Protein AF-A0A1G2SZE9-F1 (afdb_monomer)

Foldseek 3Di:
DDPVVVVVVVVVVVVVVVVCCVPVVDPPPPPDPDPPPPVCVVVVVVVVVVVVVVDDDDPVCCVDPVNVPDDDPDDDDDDDPDADPDNPDDPDD

Structure (mmCIF, N/CA/C/O backbone):
data_AF-A0A1G2SZE9-F1
#
_entry.id   AF-A0A1G2SZE9-F1
#
loop_
_atom_site.group_PDB
_atom_site.id
_atom_site.type_symbol
_atom_site.label_atom_id
_atom_site.label_alt_id
_atom_site.label_comp_id
_atom_site.label_asym_id
_atom_site.label_entity_id
_atom_si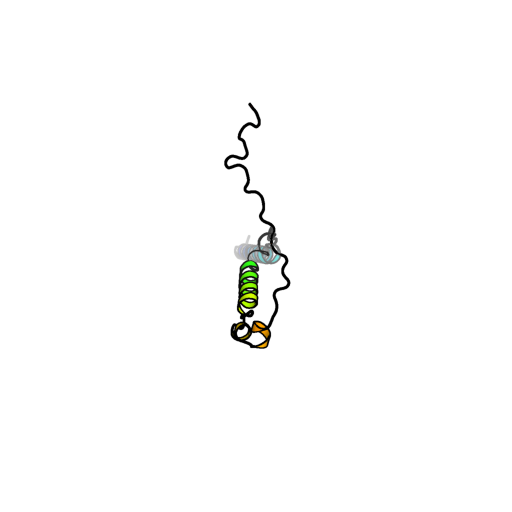te.label_seq_id
_atom_site.pdbx_PDB_ins_code
_atom_site.Cartn_x
_atom_site.Cartn_y
_atom_site.Cartn_z
_atom_site.occupancy
_atom_site.B_iso_or_equiv
_atom_site.auth_seq_id
_atom_site.auth_comp_id
_atom_site.auth_asym_id
_atom_site.auth_atom_id
_atom_site.pdbx_PDB_model_num
ATOM 1 N N . MET A 1 1 ? 38.745 23.591 -74.992 1.00 62.41 1 MET A N 1
ATOM 2 C CA . MET A 1 1 ? 38.889 22.629 -73.877 1.00 62.41 1 MET A CA 1
ATOM 3 C C . MET A 1 1 ? 38.526 21.251 -74.400 1.00 62.41 1 MET A C 1
ATOM 5 O O . MET A 1 1 ? 37.478 21.121 -75.018 1.00 62.41 1 MET A O 1
ATOM 9 N N . ASN A 1 2 ? 39.402 20.257 -74.253 1.00 77.38 2 ASN A N 1
ATOM 10 C CA . ASN A 1 2 ? 39.145 18.923 -74.797 1.00 77.38 2 ASN A CA 1
ATOM 11 C C . ASN A 1 2 ? 38.026 18.252 -73.988 1.00 77.38 2 ASN A C 1
ATOM 13 O O . ASN A 1 2 ? 38.058 18.289 -72.762 1.00 77.38 2 ASN A O 1
ATOM 17 N N . ILE A 1 3 ? 37.061 17.607 -74.651 1.00 83.25 3 ILE A N 1
ATOM 18 C CA . ILE A 1 3 ? 35.903 16.968 -73.990 1.00 83.25 3 ILE A CA 1
ATOM 19 C C . ILE A 1 3 ? 36.331 15.996 -72.873 1.00 83.25 3 ILE A C 1
ATOM 21 O O . ILE A 1 3 ? 35.711 15.930 -71.817 1.00 83.25 3 ILE A O 1
ATOM 25 N N . LYS A 1 4 ? 37.472 15.321 -73.061 1.00 85.06 4 LYS A N 1
ATOM 26 C CA . LYS A 1 4 ? 38.074 14.413 -72.077 1.00 85.06 4 LYS A CA 1
ATOM 27 C C . LYS A 1 4 ? 38.565 15.141 -70.819 1.00 85.06 4 LYS A C 1
ATOM 29 O O . LYS A 1 4 ? 38.412 14.611 -69.725 1.00 85.06 4 LYS A O 1
ATOM 34 N N . SER A 1 5 ? 39.109 16.357 -70.953 1.00 83.19 5 SER A N 1
ATOM 35 C CA . SER A 1 5 ? 39.518 17.152 -69.787 1.00 83.19 5 SER A CA 1
ATOM 36 C C . SER A 1 5 ? 38.312 17.749 -69.061 1.00 83.19 5 SER A C 1
ATOM 38 O O . SER A 1 5 ? 38.343 17.851 -67.842 1.00 83.19 5 SER A O 1
ATOM 40 N N . ALA A 1 6 ? 37.230 18.083 -69.776 1.00 85.62 6 ALA A N 1
ATOM 41 C CA . ALA A 1 6 ? 35.985 18.542 -69.156 1.00 85.62 6 ALA A CA 1
ATOM 42 C C . ALA A 1 6 ? 35.323 17.440 -68.307 1.00 85.62 6 ALA A C 1
ATOM 44 O O . ALA A 1 6 ? 34.916 17.698 -67.177 1.00 85.62 6 ALA A O 1
ATOM 45 N N . ILE A 1 7 ? 35.287 16.199 -68.809 1.00 90.12 7 ILE A N 1
ATOM 46 C CA . ILE A 1 7 ? 34.750 15.043 -68.070 1.00 90.12 7 ILE A CA 1
ATOM 47 C C . ILE A 1 7 ? 35.588 14.748 -66.817 1.00 90.12 7 ILE A C 1
ATOM 49 O O . ILE A 1 7 ? 35.025 14.538 -65.746 1.00 90.12 7 ILE A O 1
ATOM 53 N N . ALA A 1 8 ? 36.921 14.789 -66.920 1.00 89.75 8 ALA A N 1
ATOM 54 C CA . ALA A 1 8 ? 37.801 14.546 -65.775 1.00 89.75 8 ALA A CA 1
ATOM 55 C C . ALA A 1 8 ? 37.577 15.556 -64.632 1.00 89.75 8 ALA A C 1
ATOM 57 O O . ALA A 1 8 ? 37.532 15.165 -63.468 1.00 89.75 8 ALA A O 1
ATOM 58 N N . ILE A 1 9 ? 37.370 16.837 -64.957 1.00 91.88 9 ILE A N 1
ATOM 59 C CA . ILE A 1 9 ? 37.114 17.892 -63.962 1.00 91.88 9 ILE A CA 1
ATOM 60 C C . ILE A 1 9 ? 35.770 17.674 -63.252 1.00 91.88 9 ILE A C 1
ATOM 62 O O . ILE A 1 9 ? 35.693 17.814 -62.033 1.00 91.88 9 ILE A O 1
ATOM 66 N N . ILE A 1 10 ? 34.723 17.286 -63.988 1.00 92.62 10 ILE A N 1
ATOM 67 C CA . ILE A 1 10 ? 33.393 17.018 -63.416 1.00 92.62 10 ILE A CA 1
ATOM 68 C C . ILE A 1 10 ? 33.442 15.845 -62.433 1.00 92.62 10 ILE A C 1
ATOM 70 O O . ILE A 1 10 ? 32.883 15.934 -61.342 1.00 92.62 10 ILE A O 1
ATOM 74 N N . VAL A 1 11 ? 34.146 14.767 -62.784 1.00 93.56 11 VAL A N 1
ATOM 75 C CA . VAL A 1 11 ? 34.285 13.592 -61.909 1.00 93.56 11 VAL A CA 1
ATOM 76 C C . VAL A 1 11 ? 35.008 13.953 -60.610 1.00 93.56 11 VAL A C 1
ATOM 78 O O . VAL A 1 11 ? 34.570 13.555 -59.533 1.00 93.56 11 VAL A O 1
ATOM 81 N N . ILE A 1 12 ? 36.069 14.760 -60.690 1.00 93.94 12 ILE A N 1
ATOM 82 C CA . ILE A 1 12 ? 36.805 15.235 -59.509 1.00 93.94 12 ILE A CA 1
ATOM 83 C C . ILE A 1 12 ? 35.913 16.109 -58.618 1.00 93.94 12 ILE A C 1
ATOM 85 O O . ILE A 1 12 ? 35.949 15.974 -57.397 1.00 93.94 12 ILE A O 1
ATOM 89 N N . LEU A 1 13 ? 35.077 16.965 -59.209 1.00 92.88 13 LEU A N 1
ATOM 90 C CA . LEU A 1 13 ? 34.167 17.839 -58.466 1.00 92.88 13 LEU A CA 1
ATOM 91 C C . LEU A 1 13 ? 33.072 17.044 -57.737 1.00 92.88 13 LEU A C 1
ATOM 93 O O . LEU A 1 13 ? 32.777 17.334 -56.579 1.00 92.88 13 LEU A O 1
ATOM 97 N N . ILE A 1 14 ? 32.516 16.008 -58.376 1.00 92.00 14 ILE A N 1
ATOM 98 C CA . ILE A 1 14 ? 31.523 15.114 -57.757 1.00 92.00 14 ILE A CA 1
ATOM 99 C C . ILE A 1 14 ? 32.145 14.336 -56.593 1.00 92.00 14 ILE A C 1
ATOM 101 O O . ILE A 1 14 ? 31.556 14.274 -55.516 1.00 92.00 14 ILE A 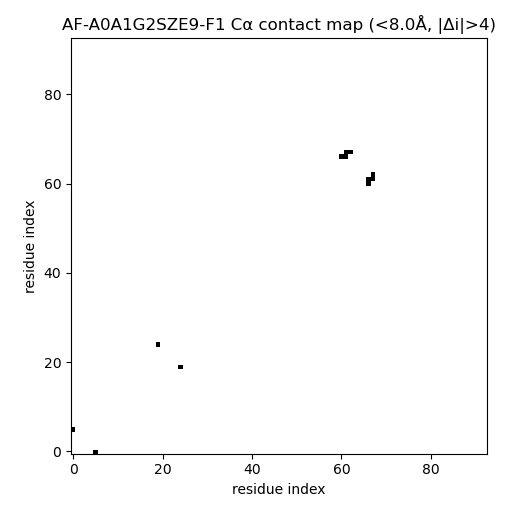O 1
ATOM 105 N N . LEU A 1 15 ? 33.349 13.786 -56.778 1.00 92.38 15 LEU A N 1
ATOM 106 C CA . LEU A 1 15 ? 34.063 13.074 -55.714 1.00 92.38 15 LEU A CA 1
ATOM 107 C C . LEU A 1 15 ? 34.439 14.004 -54.553 1.00 92.38 15 LEU A C 1
ATOM 109 O O . LEU A 1 15 ? 34.320 13.609 -53.395 1.00 92.38 15 LEU A O 1
ATOM 113 N N . GLY A 1 16 ? 34.826 15.248 -54.849 1.00 89.00 16 GLY A N 1
ATOM 114 C CA . GLY A 1 16 ? 35.092 16.273 -53.842 1.00 89.00 16 GLY A CA 1
ATOM 115 C C . GLY A 1 16 ? 33.847 16.640 -53.030 1.00 89.00 16 GLY A C 1
ATOM 116 O O . GLY A 1 16 ? 33.909 16.668 -51.804 1.00 89.00 16 GLY A O 1
ATOM 117 N N . LEU A 1 17 ? 32.702 16.8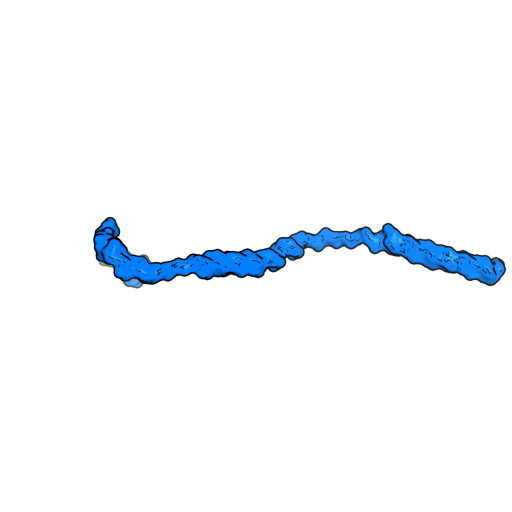53 -53.689 1.00 84.56 17 LEU A N 1
ATOM 118 C CA . LEU A 1 17 ? 31.424 17.133 -53.020 1.00 84.56 17 LEU A CA 1
ATOM 119 C C . LEU A 1 17 ? 30.937 15.958 -52.169 1.00 84.56 17 LEU A C 1
ATOM 121 O O . LEU A 1 17 ? 30.434 16.174 -51.066 1.00 84.56 17 LEU A O 1
ATOM 125 N N . PHE A 1 18 ? 31.088 14.730 -52.668 1.00 85.69 18 PHE A N 1
ATOM 126 C CA . PHE A 1 18 ? 30.707 13.525 -51.937 1.00 85.69 18 PHE A CA 1
ATOM 127 C C . PHE A 1 18 ? 31.584 13.339 -50.693 1.00 85.69 18 PHE A C 1
ATOM 129 O O . PHE A 1 18 ? 31.059 13.206 -49.591 1.00 85.69 18 PHE A O 1
ATOM 136 N N . GLY A 1 19 ? 32.909 13.443 -50.847 1.00 85.38 19 GLY A N 1
ATOM 137 C CA . GLY A 1 19 ? 33.851 13.381 -49.728 1.00 85.38 19 GLY A CA 1
ATOM 138 C C . GLY A 1 19 ? 33.598 14.473 -48.685 1.00 85.38 19 GLY A C 1
ATOM 139 O O . GLY A 1 19 ? 33.548 14.183 -47.491 1.00 85.38 19 GLY A O 1
ATOM 140 N N . TYR A 1 20 ? 33.348 15.711 -49.124 1.00 83.00 20 TYR A N 1
ATOM 141 C CA . TYR A 1 20 ? 33.048 16.824 -48.223 1.00 83.00 20 TYR A CA 1
ATOM 142 C C . TYR A 1 20 ? 31.758 16.594 -47.423 1.00 83.00 20 TYR A C 1
ATOM 144 O O . TYR A 1 20 ? 31.781 16.724 -46.204 1.00 83.00 20 TYR A O 1
ATOM 152 N N . ASN A 1 21 ? 30.661 16.168 -48.061 1.00 77.19 21 ASN A N 1
ATOM 153 C CA . ASN A 1 21 ? 29.413 15.874 -47.344 1.00 77.19 21 ASN A CA 1
ATOM 154 C C . ASN A 1 21 ? 29.571 14.722 -46.340 1.00 77.19 21 ASN A C 1
ATOM 156 O O . ASN A 1 21 ? 29.003 14.789 -45.255 1.00 77.19 21 ASN A O 1
ATOM 160 N N . THR A 1 22 ? 30.369 13.695 -46.657 1.00 76.94 22 THR A N 1
ATOM 161 C CA . THR A 1 22 ? 30.597 12.577 -45.724 1.00 76.94 22 THR A CA 1
ATOM 162 C C . THR A 1 22 ? 31.446 12.947 -44.507 1.00 76.94 22 THR A C 1
ATOM 164 O O . THR A 1 22 ? 31.240 12.368 -43.446 1.00 76.94 22 THR A O 1
ATOM 167 N N . PHE A 1 23 ? 32.381 13.895 -44.633 1.00 72.44 23 PHE A N 1
ATOM 168 C CA . PHE A 1 23 ? 33.308 14.252 -43.549 1.00 72.44 23 PHE A CA 1
ATOM 169 C C . PHE A 1 23 ? 32.934 15.536 -42.792 1.00 72.44 23 PHE A C 1
ATOM 171 O O . PHE A 1 23 ? 33.327 15.676 -41.640 1.00 72.44 23 PHE A O 1
ATOM 178 N N . PHE A 1 24 ? 32.194 16.467 -43.403 1.00 70.88 24 PHE A N 1
ATOM 179 C CA . PHE A 1 24 ? 31.824 17.764 -42.808 1.00 70.88 24 PHE A CA 1
ATOM 180 C C . PHE A 1 24 ? 30.311 17.929 -42.567 1.00 70.88 24 PHE A C 1
ATOM 182 O O . PHE A 1 24 ? 29.885 18.959 -42.054 1.00 70.88 24 PHE A O 1
ATOM 189 N N . GLY A 1 25 ? 29.485 16.941 -42.926 1.00 61.09 25 GLY A N 1
ATOM 190 C CA . GLY A 1 25 ? 28.020 17.015 -42.863 1.00 61.09 25 GLY A CA 1
ATOM 191 C C . GLY A 1 25 ? 27.369 16.484 -41.583 1.00 61.09 25 GLY A C 1
ATOM 192 O O . GLY A 1 25 ? 26.259 15.965 -41.669 1.00 61.09 25 GLY A O 1
ATOM 193 N N . GLN A 1 26 ? 28.023 16.556 -40.421 1.00 60.59 26 GLN A N 1
ATOM 194 C CA . GLN A 1 26 ? 27.429 16.123 -39.148 1.00 60.59 26 GLN A CA 1
ATOM 195 C C . GLN A 1 26 ? 27.791 17.064 -37.996 1.00 60.59 26 GLN A C 1
ATOM 197 O O . GLN A 1 26 ? 28.632 16.759 -37.158 1.00 60.59 26 GLN A O 1
ATOM 202 N N . GLU A 1 27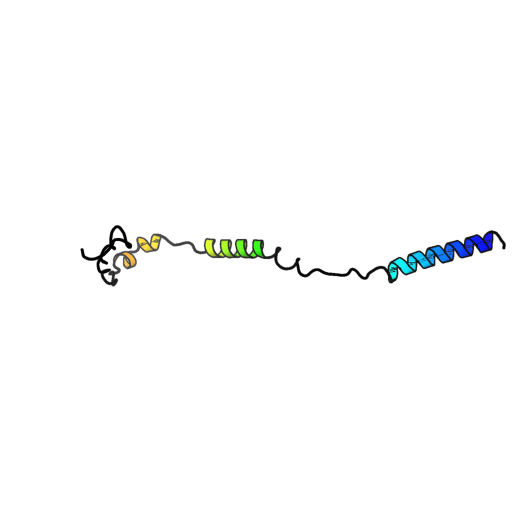 ? 27.089 18.189 -37.922 1.00 55.50 27 GLU A N 1
ATOM 203 C CA . GLU A 1 27 ? 26.733 18.761 -36.624 1.00 55.50 27 GLU A CA 1
ATOM 204 C C . GLU A 1 27 ? 25.218 18.619 -36.467 1.00 55.50 27 GLU A C 1
ATOM 206 O O . GLU A 1 27 ? 24.441 19.523 -36.776 1.00 55.50 27 GLU A O 1
ATOM 211 N N . GLU A 1 28 ? 24.778 17.438 -36.022 1.00 56.88 28 GLU A N 1
ATOM 212 C CA . GLU A 1 28 ? 23.453 17.328 -35.423 1.00 56.88 28 GLU A CA 1
ATOM 213 C C . GLU A 1 28 ? 23.467 18.131 -34.120 1.00 56.88 28 GLU A C 1
ATOM 215 O O . GLU A 1 28 ? 24.068 17.739 -33.117 1.00 56.88 28 GLU A O 1
ATOM 220 N N . VAL A 1 29 ? 22.801 19.282 -34.141 1.00 50.69 29 VAL A N 1
ATOM 221 C CA . VAL A 1 29 ? 22.448 20.038 -32.942 1.00 50.69 29 VAL A CA 1
ATOM 222 C C . VAL A 1 29 ? 21.599 19.126 -32.054 1.00 50.69 29 VAL A C 1
ATOM 224 O O . VAL A 1 29 ? 20.390 18.992 -32.233 1.00 50.69 29 VAL A O 1
ATOM 227 N N . THR A 1 30 ? 22.242 18.472 -31.089 1.00 46.22 30 THR A N 1
ATOM 228 C CA . THR A 1 30 ? 21.566 17.637 -30.095 1.00 46.22 30 THR A CA 1
ATOM 229 C C . THR A 1 30 ? 20.962 18.547 -29.026 1.00 46.22 30 THR A C 1
ATOM 231 O O . THR A 1 30 ? 21.494 18.697 -27.929 1.00 46.22 30 THR A O 1
ATOM 234 N N . LEU A 1 31 ? 19.834 19.185 -29.339 1.00 54.19 31 LEU A N 1
ATOM 235 C CA . LEU A 1 31 ? 18.926 19.714 -28.318 1.00 54.19 31 LEU A CA 1
ATOM 236 C C . LEU A 1 31 ? 18.064 18.553 -27.810 1.00 54.19 31 LEU A C 1
ATOM 238 O O . LEU A 1 31 ? 16.938 18.358 -28.252 1.00 54.19 31 LEU A O 1
ATOM 242 N N . GLY A 1 32 ? 18.628 17.737 -26.921 1.00 46.62 32 GLY A N 1
ATOM 243 C CA . GLY A 1 32 ? 17.997 16.506 -26.447 1.00 46.62 32 GLY A CA 1
ATOM 244 C C . GLY A 1 32 ? 18.031 16.362 -24.933 1.00 46.62 32 GLY A C 1
ATOM 245 O O . GLY A 1 32 ? 18.586 15.388 -24.438 1.00 46.62 32 GLY A O 1
ATOM 246 N N . LEU A 1 33 ? 17.446 17.311 -24.195 1.00 50.53 33 LEU A N 1
ATOM 247 C CA . LEU A 1 33 ? 17.258 17.182 -22.741 1.00 50.53 33 LEU A CA 1
ATOM 248 C C . LEU A 1 33 ? 16.011 16.350 -22.358 1.00 50.53 33 LEU A C 1
ATOM 250 O O . LEU A 1 33 ? 15.815 16.063 -21.183 1.00 50.53 33 LEU A O 1
ATOM 254 N N . ASP A 1 34 ? 15.213 15.877 -23.322 1.00 50.38 34 ASP A N 1
ATOM 255 C CA . ASP A 1 34 ? 13.896 15.278 -23.034 1.00 50.38 34 ASP A CA 1
ATOM 256 C C . ASP A 1 34 ? 13.813 13.740 -23.140 1.00 50.38 34 ASP A C 1
ATOM 258 O O . ASP A 1 34 ? 12.745 13.171 -22.934 1.00 50.38 34 ASP A O 1
ATOM 262 N N . ASN A 1 35 ? 14.910 13.019 -23.412 1.00 51.19 35 ASN A N 1
ATOM 263 C CA . ASN A 1 35 ? 14.855 11.557 -23.636 1.00 51.19 35 ASN A CA 1
ATOM 264 C C . ASN A 1 35 ? 15.342 10.672 -22.470 1.00 51.19 35 ASN A C 1
ATOM 266 O O . ASN A 1 35 ? 15.381 9.452 -22.613 1.00 51.19 35 ASN A O 1
ATOM 270 N N . LEU A 1 36 ? 15.690 11.233 -21.306 1.00 54.69 36 LEU A N 1
ATOM 271 C CA . LEU A 1 36 ? 16.265 10.449 -20.194 1.00 54.69 36 LEU A CA 1
ATOM 272 C C . LEU A 1 36 ? 15.276 10.067 -19.076 1.00 54.69 36 LEU A C 1
ATOM 274 O O . LEU A 1 36 ? 15.629 9.269 -18.208 1.00 54.69 36 LEU A O 1
ATOM 278 N N . SER A 1 37 ? 14.031 10.552 -19.111 1.00 54.81 37 SER A N 1
ATOM 279 C CA . SER A 1 37 ? 13.113 10.410 -17.962 1.00 54.81 37 SER A CA 1
ATOM 280 C C . SER A 1 37 ? 11.888 9.524 -18.213 1.00 54.81 37 SER A C 1
ATOM 282 O O . SER A 1 37 ? 11.294 9.030 -17.261 1.00 54.81 37 SER A O 1
ATOM 284 N N . THR A 1 38 ? 11.505 9.255 -19.465 1.00 56.53 38 THR A N 1
ATOM 285 C CA . THR A 1 38 ? 10.274 8.488 -19.760 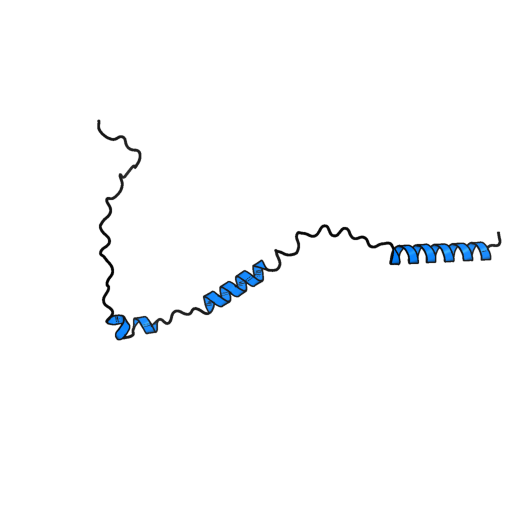1.00 5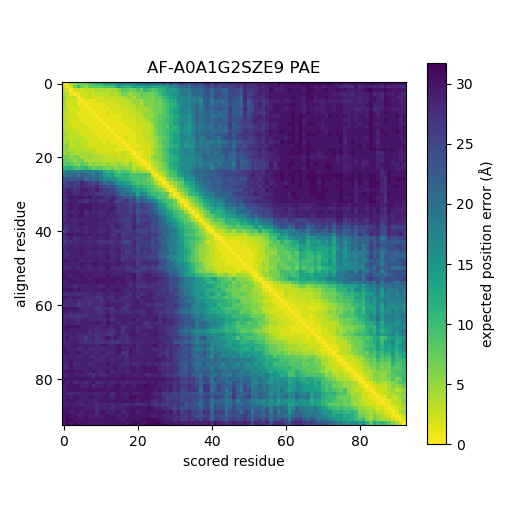6.53 38 THR A CA 1
ATOM 286 C C . THR A 1 38 ? 10.500 6.974 -19.799 1.00 56.53 38 THR A C 1
ATOM 288 O O . THR A 1 38 ? 9.579 6.210 -19.519 1.00 56.53 38 THR A O 1
ATOM 291 N N . SER A 1 39 ? 11.726 6.513 -20.078 1.00 58.28 39 SER A N 1
ATOM 292 C CA . SER A 1 39 ? 12.034 5.074 -20.146 1.00 58.28 39 SER A CA 1
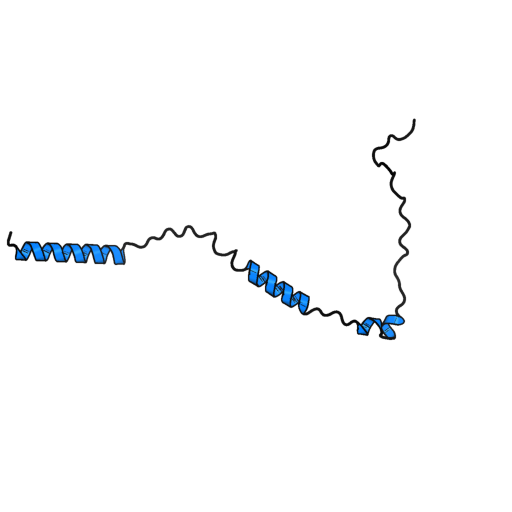ATOM 293 C C . SER A 1 39 ? 12.121 4.392 -18.770 1.00 58.28 39 SER A C 1
ATOM 295 O O . SER A 1 39 ? 12.016 3.169 -18.705 1.00 58.28 39 SER A O 1
ATOM 297 N N . ASN A 1 40 ? 12.299 5.152 -17.681 1.00 61.62 40 ASN A N 1
ATOM 298 C CA . ASN A 1 40 ? 12.516 4.610 -16.329 1.00 61.62 40 ASN A CA 1
ATOM 299 C C . ASN A 1 40 ? 11.243 4.542 -15.463 1.00 61.62 40 ASN A C 1
ATOM 301 O O . ASN A 1 40 ? 11.195 3.788 -14.498 1.00 61.62 40 ASN A O 1
ATOM 305 N N . ILE A 1 41 ? 10.168 5.252 -15.825 1.00 68.00 41 ILE A N 1
ATOM 306 C CA . ILE A 1 41 ? 8.923 5.244 -15.032 1.00 68.00 41 ILE A CA 1
ATOM 307 C C . ILE A 1 41 ? 8.278 3.848 -15.042 1.00 68.00 41 ILE A C 1
ATOM 309 O O . ILE A 1 41 ? 7.814 3.352 -14.017 1.00 68.00 41 ILE A O 1
ATOM 313 N N . GLY A 1 42 ? 8.270 3.175 -16.198 1.00 74.69 42 GLY A N 1
ATOM 314 C CA . GLY A 1 42 ? 7.692 1.834 -16.315 1.00 74.69 42 GLY A CA 1
ATOM 315 C C . GLY A 1 42 ? 8.453 0.783 -15.503 1.00 74.69 42 GLY A C 1
ATOM 316 O O . GLY A 1 42 ? 7.840 -0.094 -14.895 1.00 74.69 42 GLY A O 1
ATOM 317 N N . THR A 1 43 ? 9.781 0.884 -15.449 1.00 81.38 43 THR A N 1
ATOM 318 C CA . THR A 1 43 ? 10.631 -0.060 -14.713 1.00 81.38 43 THR A CA 1
ATOM 319 C C . THR A 1 43 ? 10.549 0.161 -13.203 1.00 81.38 43 THR A C 1
ATOM 321 O O . THR A 1 43 ? 10.499 -0.820 -12.462 1.00 81.38 43 THR A O 1
ATOM 324 N N . GLU A 1 44 ? 10.444 1.410 -12.740 1.00 83.31 44 GLU A N 1
ATOM 325 C CA . GLU A 1 44 ? 10.228 1.758 -11.328 1.00 83.31 44 GLU A CA 1
ATOM 326 C C . GLU A 1 44 ? 8.865 1.286 -10.801 1.00 83.31 44 GLU A C 1
ATOM 328 O O . GLU A 1 44 ? 8.772 0.735 -9.705 1.00 83.31 44 GLU A O 1
ATOM 333 N N . VAL A 1 45 ? 7.796 1.426 -11.590 1.00 85.31 45 VAL A N 1
ATOM 334 C CA . VAL A 1 45 ? 6.462 0.944 -11.192 1.00 85.31 45 VAL A CA 1
ATOM 335 C C . VAL A 1 45 ? 6.423 -0.584 -11.121 1.00 85.31 45 VAL A C 1
ATOM 337 O O . VAL A 1 45 ? 5.854 -1.152 -10.186 1.00 85.31 45 VAL A O 1
ATOM 340 N N . VAL A 1 46 ? 7.045 -1.271 -12.083 1.00 86.69 46 VAL A N 1
ATOM 341 C CA . VAL A 1 46 ? 7.120 -2.739 -12.090 1.00 86.69 46 VAL A CA 1
ATOM 342 C C . VAL A 1 46 ? 7.985 -3.255 -10.938 1.00 86.69 46 VAL A C 1
ATOM 344 O O . VAL A 1 46 ? 7.604 -4.228 -10.285 1.00 86.69 46 VAL A O 1
ATOM 347 N N . SER A 1 47 ? 9.111 -2.601 -10.637 1.00 86.31 47 SER A N 1
ATOM 348 C CA . SER A 1 47 ? 9.966 -2.986 -9.512 1.00 86.31 47 SER A CA 1
ATOM 349 C C . SER A 1 47 ? 9.277 -2.746 -8.165 1.00 86.31 47 SER A C 1
ATOM 351 O O . SER A 1 47 ? 9.283 -3.642 -7.322 1.00 86.31 47 SER A O 1
ATOM 353 N N . LEU A 1 48 ? 8.588 -1.614 -7.985 1.00 86.19 48 LEU A N 1
ATOM 354 C CA . LEU A 1 48 ? 7.789 -1.337 -6.790 1.00 86.19 48 LEU A CA 1
ATOM 355 C C . LEU A 1 48 ? 6.662 -2.360 -6.618 1.00 86.19 48 LEU A C 1
ATOM 357 O O . LEU A 1 48 ? 6.471 -2.887 -5.524 1.00 86.19 48 LEU A O 1
ATOM 361 N N . ARG A 1 49 ? 5.945 -2.695 -7.697 1.00 85.50 49 ARG A N 1
ATOM 362 C CA . ARG A 1 49 ? 4.907 -3.732 -7.673 1.00 85.50 49 ARG A CA 1
ATOM 363 C C . ARG A 1 49 ? 5.477 -5.080 -7.245 1.00 85.50 49 ARG A C 1
ATOM 365 O O . ARG A 1 49 ? 4.860 -5.745 -6.422 1.00 85.50 49 ARG A O 1
ATOM 372 N N . ASN A 1 50 ? 6.623 -5.486 -7.785 1.00 86.69 50 ASN A N 1
ATOM 373 C CA . ASN A 1 50 ? 7.257 -6.750 -7.412 1.00 86.69 50 ASN A CA 1
ATOM 374 C C . ASN A 1 50 ? 7.687 -6.748 -5.937 1.00 86.69 50 ASN A C 1
ATOM 376 O O . ASN A 1 50 ? 7.465 -7.739 -5.246 1.00 86.69 50 ASN A O 1
ATOM 380 N N . SER A 1 51 ? 8.209 -5.626 -5.435 1.00 83.56 51 SER A N 1
ATOM 381 C CA . SER A 1 51 ? 8.549 -5.456 -4.018 1.00 83.56 51 SER A CA 1
ATOM 382 C C . SER A 1 51 ? 7.321 -5.525 -3.106 1.00 83.56 51 SER A C 1
ATOM 384 O O . SER A 1 51 ? 7.368 -6.191 -2.080 1.00 83.56 51 SER A O 1
ATOM 386 N N . LEU A 1 52 ? 6.204 -4.895 -3.484 1.00 80.88 52 LEU A N 1
ATOM 387 C CA . LEU A 1 52 ? 4.953 -4.958 -2.718 1.00 80.88 52 LEU A CA 1
ATOM 388 C C . LEU A 1 52 ? 4.287 -6.338 -2.803 1.00 80.88 52 LEU A C 1
ATOM 390 O O . LEU A 1 52 ? 3.758 -6.820 -1.808 1.00 80.88 52 LEU A O 1
ATOM 394 N N . GLN A 1 53 ? 4.337 -6.999 -3.964 1.00 78.44 53 GLN A N 1
A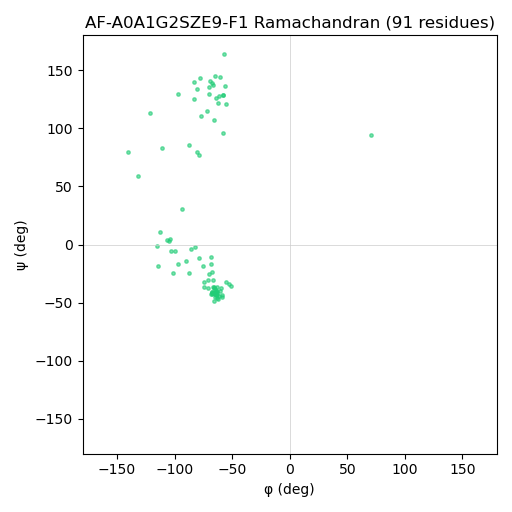TOM 395 C CA . GLN A 1 53 ? 3.819 -8.359 -4.148 1.00 78.44 53 GLN A CA 1
ATOM 396 C C . GLN A 1 53 ? 4.623 -9.392 -3.342 1.00 78.44 53 GLN A C 1
ATOM 398 O O . GLN A 1 53 ? 4.059 -10.396 -2.914 1.00 78.44 53 GLN A O 1
ATOM 403 N N . ALA A 1 54 ? 5.919 -9.153 -3.120 1.00 73.38 54 ALA A N 1
ATOM 404 C CA . ALA A 1 54 ? 6.759 -10.011 -2.289 1.00 73.38 54 ALA A CA 1
ATOM 405 C C . ALA A 1 54 ? 6.392 -9.955 -0.795 1.00 73.38 54 ALA A C 1
ATOM 407 O O . ALA A 1 54 ? 6.770 -10.852 -0.044 1.00 73.38 54 ALA A O 1
ATOM 408 N N . VAL A 1 55 ? 5.642 -8.938 -0.355 1.00 74.75 55 VAL A N 1
ATOM 409 C CA . VAL A 1 55 ? 5.152 -8.846 1.023 1.00 74.75 55 VAL A CA 1
ATOM 410 C C . VAL A 1 55 ? 3.827 -9.594 1.124 1.00 74.75 55 VAL A C 1
ATOM 412 O O . VAL A 1 55 ? 2.742 -9.028 0.993 1.00 74.75 55 VAL A O 1
ATOM 415 N N . THR A 1 56 ? 3.905 -10.902 1.347 1.00 79.25 56 THR A N 1
ATOM 416 C CA . THR A 1 56 ? 2.736 -11.698 1.724 1.00 79.25 56 THR A CA 1
ATOM 417 C C . THR A 1 56 ? 2.510 -11.577 3.226 1.00 79.25 56 THR A C 1
ATOM 419 O O . THR A 1 56 ? 3.414 -11.862 4.010 1.00 79.25 56 THR A O 1
ATOM 422 N N . LEU A 1 57 ? 1.306 -11.178 3.636 1.00 80.94 57 LEU A N 1
ATOM 423 C CA . LEU A 1 57 ? 0.892 -11.285 5.031 1.00 80.94 57 LEU A CA 1
ATOM 424 C C . LEU A 1 57 ? 0.524 -12.742 5.313 1.00 80.94 57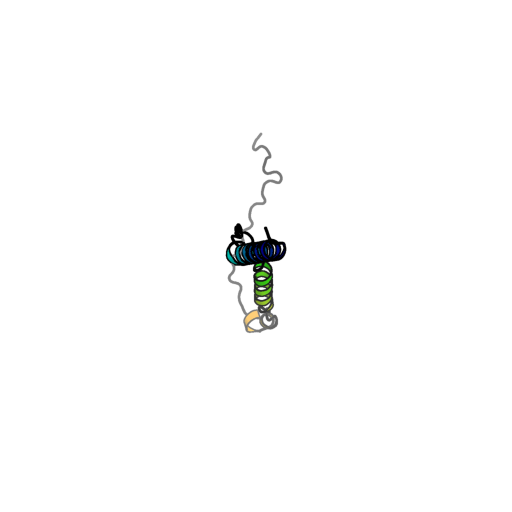 LEU A C 1
ATOM 426 O O . LEU A 1 57 ? -0.493 -13.225 4.806 1.00 80.94 57 LEU A O 1
ATOM 430 N N . ASP A 1 58 ? 1.346 -13.417 6.108 1.00 86.62 58 ASP A N 1
ATOM 431 C CA . ASP A 1 58 ? 0.996 -14.715 6.671 1.00 86.62 58 ASP A CA 1
ATOM 432 C C . ASP A 1 58 ? -0.231 -14.541 7.576 1.00 86.62 58 ASP A C 1
ATOM 434 O O . ASP A 1 58 ? -0.229 -13.713 8.487 1.00 86.62 58 ASP A O 1
ATOM 438 N N . ARG A 1 59 ? -1.313 -15.260 7.269 1.00 87.69 59 ARG A N 1
ATOM 439 C CA . ARG A 1 59 ? -2.559 -15.184 8.040 1.00 87.69 59 ARG A CA 1
ATOM 440 C C . ARG A 1 59 ? -2.613 -16.192 9.173 1.00 87.69 59 ARG A C 1
ATOM 442 O O . ARG A 1 59 ? -3.448 -16.036 10.063 1.00 87.69 59 ARG A O 1
ATOM 449 N N . ASP A 1 60 ? -1.719 -17.168 9.166 1.00 92.25 60 ASP A N 1
ATOM 450 C CA . ASP A 1 60 ? -1.676 -18.203 10.185 1.00 92.25 60 ASP A CA 1
ATOM 451 C C . ASP A 1 60 ? -1.195 -17.615 11.517 1.00 92.25 60 ASP A C 1
ATOM 453 O O . ASP A 1 60 ? -1.640 -18.059 12.574 1.00 92.25 60 ASP A O 1
ATOM 457 N N . ILE A 1 61 ? -0.432 -16.510 11.478 1.00 90.38 61 ILE A N 1
ATOM 458 C CA . ILE A 1 61 ? -0.038 -15.743 12.671 1.00 90.38 61 ILE A CA 1
ATOM 459 C C . ILE A 1 61 ? -1.244 -15.301 13.508 1.00 90.38 61 ILE A C 1
ATOM 461 O O . ILE A 1 61 ? -1.137 -15.224 14.722 1.00 90.38 61 ILE A O 1
ATOM 465 N N . PHE A 1 62 ? -2.399 -15.027 12.885 1.00 92.25 62 PHE A N 1
ATOM 466 C CA . PHE A 1 62 ? -3.602 -14.582 13.599 1.00 92.25 62 PHE A CA 1
ATOM 467 C C . PHE A 1 62 ? -4.349 -15.731 14.287 1.00 92.25 62 PHE A C 1
ATOM 469 O O . PHE A 1 62 ? -5.262 -15.483 15.071 1.00 92.25 62 PHE A O 1
ATOM 476 N N . SER A 1 63 ? -3.988 -16.976 13.970 1.00 93.50 63 SER A N 1
ATOM 477 C CA . SER A 1 63 ? -4.541 -18.187 14.587 1.00 93.50 63 SER A CA 1
ATOM 478 C C . SER A 1 63 ? -3.581 -18.811 15.604 1.00 93.50 63 SER A C 1
ATOM 480 O O . SER A 1 63 ? -3.947 -19.784 16.263 1.00 93.50 63 SER A O 1
ATOM 482 N N . ASP A 1 64 ? -2.362 -18.279 15.727 1.00 93.81 64 ASP A N 1
ATOM 483 C CA . ASP A 1 64 ? -1.369 -18.750 16.684 1.00 93.81 64 ASP A CA 1
ATOM 484 C C . ASP A 1 64 ? -1.804 -18.445 18.124 1.00 93.81 64 ASP A C 1
ATOM 486 O O . ASP A 1 64 ? -2.311 -17.361 18.426 1.00 93.81 64 ASP A O 1
ATOM 490 N N . ALA A 1 65 ? -1.587 -19.398 19.033 1.00 93.12 65 ALA A N 1
ATOM 491 C CA . ALA A 1 65 ? -1.972 -19.248 20.434 1.00 93.12 65 ALA A CA 1
ATOM 492 C C . ALA A 1 65 ? -1.283 -18.040 21.092 1.00 93.12 65 ALA A C 1
ATOM 494 O O . ALA A 1 65 ? -1.924 -17.307 21.839 1.00 93.12 65 ALA A O 1
ATOM 495 N N . GLY A 1 66 ? -0.016 -17.777 20.755 1.00 92.06 66 GLY A N 1
ATOM 496 C CA . GLY A 1 66 ? 0.720 -16.632 21.279 1.00 92.06 66 GLY A CA 1
ATOM 497 C C . GLY A 1 66 ? 0.149 -15.298 20.805 1.00 92.06 66 GLY A C 1
ATOM 498 O O . GLY A 1 66 ? 0.106 -14.350 21.584 1.00 92.06 66 GLY A O 1
ATOM 499 N N . PHE A 1 67 ? -0.337 -15.220 19.560 1.00 91.50 67 PHE A N 1
ATOM 500 C CA . PHE A 1 67 ? -1.020 -14.025 19.054 1.00 91.50 67 PHE A CA 1
ATOM 501 C C . PHE A 1 67 ? -2.371 -13.805 19.747 1.00 91.50 67 PHE A C 1
ATOM 503 O O . PHE A 1 67 ? -2.692 -12.679 20.122 1.00 91.50 67 PHE A O 1
ATOM 510 N N . LEU A 1 68 ? -3.150 -14.872 19.944 1.00 92.38 68 LEU A N 1
ATOM 511 C CA . LEU A 1 68 ? -4.465 -14.804 20.594 1.00 92.38 68 LEU A CA 1
ATOM 512 C C . LEU A 1 68 ? -4.390 -14.446 22.086 1.00 92.38 68 LEU A C 1
ATOM 514 O O . LEU A 1 68 ? -5.355 -13.921 22.637 1.00 92.38 68 LEU A O 1
ATOM 518 N N . GLU A 1 69 ? -3.257 -14.713 22.733 1.00 94.81 69 GLU A N 1
ATOM 519 C CA . GLU A 1 69 ? -2.999 -14.366 24.134 1.00 94.81 69 GLU A CA 1
ATOM 520 C C . GLU A 1 69 ? -2.464 -12.934 24.328 1.00 94.81 69 GLU A C 1
ATOM 522 O O . GLU A 1 69 ? -2.295 -12.491 25.469 1.00 94.81 69 GLU A O 1
ATOM 527 N N . LEU A 1 70 ? -2.208 -12.179 23.250 1.00 92.62 70 LEU A N 1
ATOM 528 C CA . LEU A 1 70 ? -1.755 -10.793 23.361 1.00 92.62 70 LEU A CA 1
ATOM 529 C C . LEU A 1 70 ? -2.829 -9.916 24.013 1.00 92.62 70 LEU A C 1
ATOM 531 O O . LEU A 1 70 ? -3.964 -9.816 23.548 1.00 92.62 70 LEU A O 1
ATOM 535 N N . SER A 1 71 ? -2.435 -9.221 25.079 1.00 91.69 71 SER A N 1
ATOM 536 C CA . SER A 1 71 ? -3.264 -8.187 25.692 1.00 91.69 71 SER A CA 1
ATOM 537 C C . SER A 1 71 ? -3.149 -6.892 24.898 1.00 91.69 71 SER A C 1
ATOM 539 O O . SER A 1 71 ? -2.045 -6.433 24.599 1.00 91.69 71 SER A O 1
ATOM 541 N N . ASP A 1 72 ? -4.286 -6.261 24.618 1.00 88.25 72 ASP A N 1
ATOM 542 C CA . ASP A 1 72 ? -4.309 -4.898 24.099 1.00 88.25 72 ASP A CA 1
ATOM 543 C C . ASP A 1 72 ? -3.871 -3.915 25.200 1.00 88.25 72 ASP A C 1
ATOM 545 O O . ASP A 1 72 ? -4.373 -3.958 26.325 1.00 88.25 72 ASP A O 1
ATOM 549 N N . PHE A 1 73 ? -2.914 -3.045 24.873 1.00 90.94 73 PHE A N 1
ATOM 550 C CA . PHE A 1 73 ? -2.415 -1.967 25.738 1.00 90.94 73 PHE A CA 1
ATOM 551 C C . PHE A 1 73 ? -2.767 -0.579 25.192 1.00 90.94 73 PHE A C 1
ATOM 553 O O . PHE A 1 73 ? -2.242 0.434 25.664 1.00 90.94 73 PHE A O 1
ATOM 560 N N . SER A 1 74 ? -3.629 -0.519 24.179 1.00 90.94 74 SER A N 1
ATOM 561 C CA . SER A 1 74 ? -4.118 0.732 23.621 1.00 90.94 74 SER A CA 1
ATOM 562 C C . SER A 1 74 ? -4.848 1.542 24.686 1.00 90.94 74 SER A C 1
ATOM 564 O O . SER A 1 74 ? -5.534 1.019 25.567 1.00 90.94 74 SER A O 1
ATOM 566 N N . THR A 1 75 ? -4.706 2.858 24.612 1.00 90.44 75 THR A N 1
ATOM 567 C CA . THR A 1 75 ? -5.497 3.759 25.440 1.00 90.44 75 THR A CA 1
ATOM 568 C C . THR A 1 75 ? -6.898 3.882 24.854 1.00 90.44 75 THR A C 1
ATOM 570 O O . THR A 1 75 ? -7.077 3.918 23.636 1.00 90.44 75 THR A O 1
ATOM 573 N N . ASN A 1 76 ? -7.911 3.976 25.719 1.00 89.56 76 ASN A N 1
ATOM 574 C CA . ASN A 1 76 ? -9.255 4.308 25.257 1.00 89.56 76 ASN A CA 1
ATOM 575 C C . ASN A 1 76 ? -9.223 5.648 24.521 1.00 89.56 76 ASN A C 1
ATOM 577 O O . ASN A 1 76 ? -8.718 6.643 25.047 1.00 89.56 76 ASN A O 1
ATOM 581 N N . ILE A 1 77 ? -9.784 5.668 23.313 1.00 88.56 77 ILE A N 1
ATOM 582 C CA . ILE A 1 77 ? -9.963 6.900 22.552 1.00 88.56 77 ILE A CA 1
ATOM 583 C C . ILE A 1 77 ? -11.086 7.681 23.243 1.00 88.56 77 ILE A C 1
ATOM 585 O O . ILE A 1 77 ? -12.219 7.194 23.275 1.00 88.56 77 ILE A O 1
ATOM 589 N N . PRO A 1 78 ? -10.811 8.865 23.818 1.00 90.25 78 PRO A N 1
ATOM 590 C CA . PRO A 1 78 ? -11.857 9.654 24.443 1.00 90.25 78 PRO A CA 1
ATOM 591 C C . PRO A 1 78 ? -12.837 10.132 23.373 1.00 90.25 78 PRO A C 1
ATOM 593 O O . PRO A 1 78 ? -12.421 10.593 22.304 1.00 90.25 78 PRO A O 1
ATOM 596 N N . GLU A 1 79 ? -14.131 10.061 23.681 1.00 90.38 79 GLU A N 1
ATOM 597 C CA . GLU A 1 79 ? -15.164 10.626 22.820 1.00 90.38 79 GLU A CA 1
ATOM 598 C C . GLU A 1 79 ? -14.872 12.108 22.577 1.00 90.38 79 GLU A C 1
ATOM 600 O O . GLU A 1 79 ? -14.757 12.911 23.507 1.00 90.38 79 GLU A O 1
ATOM 605 N N . GLN A 1 80 ? -14.711 12.466 21.305 1.00 87.75 80 GLN A N 1
ATOM 606 C CA . GLN A 1 80 ? -14.577 13.857 20.907 1.00 87.75 80 GLN A CA 1
ATOM 607 C C . GLN A 1 80 ? -15.975 14.464 20.780 1.00 87.75 80 GLN A C 1
ATOM 609 O O . GLN A 1 80 ? -16.879 13.804 20.256 1.00 87.75 80 GLN A O 1
ATOM 614 N N . PRO A 1 81 ? -16.177 15.719 21.215 1.00 85.38 81 PRO A N 1
ATOM 615 C CA . PRO A 1 81 ? -17.448 16.386 21.008 1.00 85.38 81 PRO A CA 1
ATOM 616 C C . PRO A 1 81 ? -17.745 16.429 19.511 1.00 85.38 81 PRO A C 1
ATOM 618 O O . PRO A 1 81 ? -16.923 16.869 18.703 1.00 85.38 81 PRO A O 1
ATOM 621 N N . ILE A 1 82 ? -18.940 15.977 19.140 1.00 85.25 82 ILE A N 1
ATOM 622 C CA . ILE A 1 82 ? -19.425 16.127 17.774 1.00 85.25 82 ILE A CA 1
ATOM 623 C C . ILE A 1 82 ? -19.501 17.631 17.497 1.00 85.25 82 ILE A C 1
ATOM 625 O O . ILE A 1 82 ? -20.071 18.395 18.281 1.00 85.25 82 ILE A O 1
ATOM 629 N N . GLY A 1 83 ? -18.879 18.067 16.400 1.00 85.62 83 GLY A N 1
ATOM 630 C CA . GLY A 1 83 ? -18.906 19.467 15.989 1.00 85.62 83 GLY A CA 1
ATOM 631 C C . GLY A 1 83 ? -20.338 19.981 15.808 1.00 85.62 83 GLY A C 1
ATOM 632 O O . GLY A 1 83 ? -21.295 19.214 15.689 1.00 85.62 83 GLY A O 1
ATOM 633 N N . ARG A 1 84 ? -20.508 21.307 15.754 1.00 87.88 84 ARG A N 1
ATOM 634 C CA . ARG A 1 84 ? -21.824 21.888 15.451 1.00 87.88 84 ARG A CA 1
ATOM 635 C C . ARG A 1 84 ? -22.323 21.338 14.108 1.00 87.88 84 ARG A C 1
ATOM 637 O O . ARG A 1 84 ? -21.543 21.366 13.156 1.00 87.88 84 ARG A O 1
ATOM 644 N N . PRO A 1 85 ? -23.607 20.947 13.983 1.00 84.38 85 PRO A N 1
ATOM 645 C CA . PRO A 1 85 ? -24.163 20.473 12.714 1.00 84.38 85 PRO A CA 1
ATOM 646 C C . PRO A 1 85 ? -23.899 21.428 11.544 1.00 84.38 85 PRO A C 1
ATOM 648 O O . PRO A 1 85 ? -23.645 20.995 10.426 1.00 84.38 85 PRO A O 1
ATOM 651 N N . ASN A 1 86 ? -23.914 22.737 11.819 1.00 84.50 86 ASN A N 1
ATOM 652 C CA . ASN A 1 86 ? -23.401 23.758 10.919 1.00 84.50 86 ASN A CA 1
ATOM 653 C C . ASN A 1 86 ? -22.283 24.550 11.628 1.00 84.50 86 ASN A C 1
ATOM 655 O O . ASN A 1 86 ? -22.573 25.291 12.578 1.00 84.50 86 ASN A O 1
ATOM 659 N N . PRO A 1 87 ? -21.023 24.445 11.171 1.00 85.50 87 PRO A N 1
ATOM 660 C CA . PRO A 1 87 ? -19.893 25.121 11.798 1.00 85.50 87 PRO A CA 1
ATOM 661 C C . PRO A 1 87 ? -19.926 26.648 11.646 1.00 85.50 87 PRO A C 1
ATOM 663 O O . PRO A 1 87 ? -19.179 27.321 12.350 1.00 85.50 87 PRO A O 1
ATOM 666 N N . PHE A 1 88 ? -20.808 27.204 10.811 1.00 88.88 88 PHE A N 1
ATOM 667 C CA . PHE A 1 88 ? -20.938 28.644 10.563 1.00 88.88 88 PHE A CA 1
ATOM 668 C C . PHE A 1 88 ? -22.179 29.282 11.199 1.00 88.88 88 PHE A C 1
ATOM 670 O O . PHE A 1 88 ? -22.424 30.469 10.996 1.00 88.88 88 PHE A O 1
ATOM 677 N N . ASN A 1 89 ? -22.982 28.533 11.964 1.00 87.75 89 ASN A N 1
ATOM 678 C CA . ASN A 1 89 ? -24.158 29.121 12.608 1.00 87.75 89 ASN A CA 1
ATOM 679 C C . ASN A 1 89 ? -23.752 30.188 13.651 1.00 87.75 89 ASN A C 1
ATOM 681 O O . ASN A 1 89 ? -22.730 30.051 14.334 1.00 87.75 89 ASN A O 1
ATOM 685 N N . VAL A 1 90 ? -24.553 31.247 13.778 1.00 83.69 90 VAL A N 1
ATOM 686 C CA . VAL A 1 90 ? -24.288 32.380 14.683 1.00 83.69 90 VAL A CA 1
ATOM 687 C C . VAL A 1 90 ? -24.433 31.930 16.144 1.00 83.69 90 VAL A C 1
ATOM 689 O O . VAL A 1 90 ? -25.319 31.140 16.464 1.00 83.69 90 VAL A O 1
ATOM 692 N N . ILE A 1 91 ? -23.556 32.405 17.035 1.00 82.75 91 ILE A N 1
ATOM 693 C CA . ILE A 1 91 ? -23.572 32.074 18.472 1.00 82.75 91 ILE A CA 1
ATOM 694 C C . ILE A 1 91 ? -24.291 33.193 19.243 1.00 82.75 91 ILE A C 1
ATOM 696 O O . ILE A 1 91 ? -23.916 34.347 19.084 1.00 82.75 91 ILE A O 1
ATOM 700 N N . GLY A 1 92 ? -25.269 32.841 20.091 1.00 74.50 92 GLY A N 1
ATOM 701 C CA . GLY A 1 92 ? -25.852 33.716 21.127 1.00 74.50 92 GLY A CA 1
ATOM 702 C C . GLY A 1 92 ? -26.721 34.876 20.620 1.00 74.50 92 GLY A C 1
ATOM 703 O O . GLY A 1 92 ? -26.207 35.955 20.348 1.00 74.50 92 GLY A O 1
ATOM 704 N N . ARG A 1 93 ? -28.043 34.674 20.550 1.00 60.59 93 ARG A N 1
ATOM 705 C CA . ARG A 1 93 ? -29.017 35.765 20.373 1.00 60.59 93 ARG A CA 1
ATOM 706 C C . ARG A 1 93 ? -29.643 36.144 21.701 1.00 60.59 93 ARG A C 1
ATOM 708 O O . ARG A 1 93 ? -29.869 35.207 22.498 1.00 60.59 93 ARG A O 1
#

Sequence (93 aa):
MNIKSAIAIIVILILGLFGYNTFFGQEEVTLGLDNLSTSNIGTEVVSLRNSLQAVTLDRDIFSDAGFLELSDFSTNIPEQPIGRPNPFNVIGR

Solvent-accessible surface area (backbone atoms only — not comparable to full-atom values): 6330 Å² total; per-residue (Å²): 131,57,71,69,60,55,52,53,53,52,53,52,51,51,52,49,52,51,53,46,50,76,74,71,67,76,80,78,83,78,87,67,90,78,77,83,64,71,79,52,53,65,56,52,52,52,51,50,49,52,58,56,66,67,62,70,82,73,66,64,59,74,72,33,68,73,56,69,66,57,78,87,81,77,75,84,81,75,87,70,81,79,71,62,97,56,84,80,65,88,81,85,133

Mean predicted aligned error: 19.09 Å

Secondary structure (DSSP, 8-state):
--HHHHHHHHHHHHHHHHHHHHHH--------SSSSSSTTHHHHHHHHHHHHHT----SGGGGSHHHHTPPP-PPP-PPPPPPPSSTTPPP--

Radius of gyration: 40.09 Å; Cα contacts (8 Å, |Δi|>4): 6; chains: 1; bounding box: 68×55×100 Å

Organism: NCBI:txid1802737

pLDDT: mean 80.05, std 13.55, range [46.22, 94.81]